Protein AF-A0A344W942-F1 (afdb_monomer_lite)

Sequence (144 aa):
MEITTENSYRILIAQNDEILVNMVYAEINEEVCGAFSGDGGGGLFYFNEDHEASVSDDFGEFDAPLLGDYEDLAKIYLKLEKLRSDFEDSDEDGNIIGISEEGLEFLNNYQSDENGYAECYSDGASEDFIYDIQYEWNLNFSLE

pLDDT: mean 87.42, std 10.43, range [44.47, 96.81]

Secondary structure (DSSP, 8-state):
----TTSEEEEEEEETTEEEEEEEEEEETTEEEEEEEETTEEEEEEE-TT--EEEES-GGG---TTT-SHHHHHHHHHHHHHHHHTTEEE-TTS-EEEE-HHHHHHHTTS---TTSEEEEE-TT--THHHHHHTTTSS------

Radius of gyration: 14.65 Å; chains: 1; bounding box: 37×28×35 Å

Structure (mmCIF, N/CA/C/O backbone):
data_AF-A0A344W942-F1
#
_entry.id   AF-A0A344W942-F1
#
loop_
_atom_site.group_PDB
_atom_site.id
_atom_site.type_symbol
_atom_site.label_atom_id
_atom_site.label_alt_id
_atom_site.label_comp_id
_atom_site.label_asym_id
_atom_site.label_entity_id
_atom_site.label_seq_id
_atom_site.pdbx_PDB_ins_code
_atom_site.Cartn_x
_atom_site.Cartn_y
_atom_site.Cartn_z
_atom_site.occupancy
_atom_site.B_iso_or_equiv
_atom_site.auth_seq_id
_atom_site.auth_comp_id
_atom_site.auth_asym_id
_atom_site.auth_atom_id
_atom_site.pdbx_PDB_model_num
ATOM 1 N N . MET A 1 1 ? 8.669 8.063 -14.490 1.00 67.69 1 MET A N 1
ATOM 2 C CA . MET A 1 1 ? 7.202 7.931 -14.683 1.00 67.69 1 MET A CA 1
ATOM 3 C C . MET A 1 1 ? 6.465 8.589 -13.509 1.00 67.69 1 MET A C 1
ATOM 5 O O . MET A 1 1 ? 7.109 8.818 -12.494 1.00 67.69 1 MET A O 1
ATOM 9 N N . GLU A 1 2 ? 5.181 8.956 -13.614 1.00 69.25 2 GLU A N 1
ATOM 10 C CA . GLU A 1 2 ? 4.438 9.574 -12.495 1.00 69.25 2 GLU A CA 1
ATOM 11 C C . GLU A 1 2 ? 3.220 8.719 -12.108 1.00 69.25 2 GLU A C 1
ATOM 13 O O . GLU A 1 2 ? 2.379 8.427 -12.955 1.00 69.25 2 GLU A O 1
ATOM 18 N N . ILE A 1 3 ? 3.130 8.331 -10.831 1.00 76.69 3 ILE A N 1
ATOM 19 C CA . ILE A 1 3 ? 1.919 7.741 -10.236 1.00 76.69 3 ILE A CA 1
ATOM 20 C C . ILE A 1 3 ? 0.826 8.813 -10.258 1.00 76.69 3 ILE A C 1
ATOM 22 O O . ILE A 1 3 ? 1.070 9.944 -9.843 1.00 76.69 3 ILE A O 1
ATOM 26 N N . THR A 1 4 ? -0.379 8.496 -10.690 1.00 75.62 4 THR A N 1
ATOM 27 C CA . THR A 1 4 ? -1.564 9.353 -10.612 1.00 75.62 4 THR A CA 1
ATOM 28 C C . THR A 1 4 ? -2.642 8.629 -9.812 1.00 75.62 4 THR A C 1
ATOM 30 O O . THR A 1 4 ? -2.541 7.441 -9.542 1.00 75.62 4 THR A O 1
ATOM 33 N N . THR A 1 5 ? -3.707 9.327 -9.432 1.00 67.31 5 THR A N 1
ATOM 34 C CA . THR A 1 5 ? -4.876 8.678 -8.820 1.00 67.31 5 THR A CA 1
ATOM 35 C C . THR A 1 5 ? -5.568 7.674 -9.745 1.00 67.31 5 THR A C 1
ATOM 37 O O . THR A 1 5 ? -6.337 6.856 -9.265 1.00 67.31 5 THR A O 1
ATOM 40 N N . GLU A 1 6 ? -5.322 7.732 -11.058 1.00 72.06 6 GLU A N 1
ATOM 41 C CA . GLU A 1 6 ? -5.934 6.828 -12.042 1.00 72.06 6 GLU A CA 1
ATOM 42 C C . GLU A 1 6 ? -5.210 5.482 -12.148 1.00 72.06 6 GLU A C 1
ATOM 44 O O . GLU A 1 6 ? -5.782 4.534 -12.673 1.00 72.06 6 GLU A O 1
ATOM 49 N N . ASN A 1 7 ? -3.962 5.397 -11.679 1.00 81.56 7 ASN A N 1
ATOM 50 C CA . ASN A 1 7 ? -3.179 4.162 -11.676 1.00 81.56 7 ASN A CA 1
ATOM 51 C C . ASN A 1 7 ? -2.727 3.752 -10.272 1.00 81.56 7 ASN A C 1
ATOM 53 O O . ASN A 1 7 ? -1.867 2.887 -10.160 1.00 81.56 7 ASN A O 1
ATOM 57 N N . SER A 1 8 ? -3.277 4.375 -9.226 1.00 91.06 8 SER A N 1
ATOM 58 C CA . SER A 1 8 ? -3.025 4.010 -7.836 1.00 91.06 8 SER A CA 1
ATOM 59 C C . SER A 1 8 ? -4.290 3.464 -7.193 1.00 91.06 8 SER A C 1
ATOM 61 O O . SER A 1 8 ? -5.334 4.119 -7.225 1.00 91.06 8 SER A O 1
ATOM 63 N N . TYR A 1 9 ? -4.159 2.329 -6.533 1.00 95.75 9 TYR A N 1
ATOM 64 C CA . TYR A 1 9 ? -5.209 1.648 -5.804 1.00 95.75 9 TYR A CA 1
ATOM 65 C C . TYR A 1 9 ? -4.885 1.634 -4.317 1.00 95.75 9 TYR A C 1
ATOM 67 O O . TYR A 1 9 ? -3.725 1.740 -3.906 1.00 95.75 9 TYR A O 1
ATOM 75 N N . ARG A 1 10 ? -5.930 1.540 -3.501 1.00 95.31 10 ARG A N 1
ATOM 76 C CA . ARG A 1 10 ? -5.845 1.692 -2.055 1.00 95.31 10 ARG A CA 1
ATOM 77 C C . ARG A 1 10 ? -6.725 0.673 -1.358 1.00 95.31 10 ARG A C 1
ATOM 79 O O . ARG A 1 10 ? -7.889 0.514 -1.721 1.00 95.31 10 ARG A O 1
ATOM 86 N N . ILE A 1 11 ? -6.168 0.047 -0.331 1.00 95.12 11 ILE A N 1
ATOM 87 C CA . ILE A 1 11 ? -6.868 -0.871 0.560 1.00 95.12 11 ILE A CA 1
ATOM 88 C C . ILE A 1 11 ? -6.600 -0.424 1.993 1.00 95.12 11 ILE A C 1
ATOM 90 O O . ILE A 1 11 ? -5.450 -0.187 2.367 1.00 95.12 11 ILE A O 1
ATOM 94 N N . LEU A 1 12 ? -7.659 -0.287 2.784 1.00 95.06 12 LEU A N 1
ATOM 95 C CA . LEU A 1 12 ? -7.565 -0.069 4.222 1.00 95.06 12 LEU A CA 1
ATOM 96 C C . LEU A 1 12 ? -8.475 -1.074 4.925 1.00 95.06 12 LEU A C 1
ATOM 98 O O . LEU A 1 12 ? -9.686 -1.077 4.707 1.00 95.06 12 LEU A O 1
ATOM 102 N N . ILE A 1 13 ? -7.874 -1.906 5.768 1.00 93.25 13 ILE A N 1
ATOM 103 C CA . ILE A 1 13 ? -8.543 -2.865 6.638 1.00 93.25 13 ILE A CA 1
ATOM 104 C C . ILE A 1 13 ? -8.211 -2.483 8.074 1.00 93.25 13 ILE A C 1
ATOM 106 O O . ILE A 1 13 ? -7.042 -2.305 8.429 1.00 93.25 13 ILE A O 1
ATOM 110 N N . ALA A 1 14 ? -9.240 -2.357 8.898 1.00 92.56 14 ALA A N 1
ATOM 111 C CA . ALA A 1 14 ? -9.115 -1.953 10.284 1.00 92.56 14 ALA A CA 1
ATOM 112 C C . ALA A 1 14 ? -10.043 -2.756 11.192 1.00 92.56 14 ALA A C 1
ATOM 114 O O . ALA A 1 14 ? -11.096 -3.232 10.769 1.00 92.56 14 ALA A O 1
ATOM 115 N N . GLN A 1 15 ? -9.668 -2.863 12.463 1.00 90.81 15 GLN A N 1
ATOM 116 C CA . GLN A 1 15 ? -10.522 -3.414 13.505 1.00 90.81 15 GLN A CA 1
ATOM 117 C C . GLN A 1 15 ? -10.425 -2.558 14.765 1.00 90.81 15 GLN A C 1
ATOM 119 O O . GLN A 1 15 ? -9.339 -2.364 15.294 1.00 90.81 15 GLN A O 1
ATOM 124 N N . ASN A 1 16 ? -11.562 -2.073 15.273 1.00 87.69 16 ASN A N 1
ATOM 125 C CA . ASN A 1 16 ? -11.612 -1.229 16.479 1.00 87.69 16 ASN A CA 1
ATOM 126 C C . ASN A 1 16 ? -10.640 -0.029 16.429 1.00 87.69 16 ASN A C 1
ATOM 128 O O . ASN A 1 16 ? -9.961 0.256 17.412 1.00 87.69 16 ASN A O 1
ATOM 132 N N . ASP A 1 17 ? -10.584 0.654 15.283 1.00 82.12 17 ASP A N 1
ATOM 133 C CA . ASP A 1 17 ? -9.689 1.788 14.992 1.00 82.12 17 ASP A CA 1
ATOM 134 C C . ASP A 1 17 ? -8.182 1.449 14.918 1.00 82.12 17 ASP A C 1
ATOM 136 O O . ASP A 1 17 ? -7.351 2.346 14.770 1.00 82.12 17 ASP A O 1
ATOM 140 N N . GLU A 1 18 ? -7.815 0.164 14.955 1.00 88.81 18 GLU A N 1
ATOM 141 C CA . GLU A 1 18 ? -6.452 -0.311 14.701 1.00 88.81 18 GLU A CA 1
ATOM 142 C C . GLU A 1 18 ? -6.287 -0.711 13.229 1.00 88.81 18 GLU A C 1
ATOM 144 O O . GLU A 1 18 ? -7.146 -1.386 12.654 1.00 88.81 18 GLU A O 1
ATOM 149 N N . ILE A 1 19 ? -5.178 -0.298 12.607 1.00 91.31 19 ILE A N 1
ATOM 150 C CA . ILE A 1 19 ? -4.855 -0.650 11.219 1.00 91.31 19 ILE A CA 1
ATOM 151 C C . ILE A 1 19 ? -4.363 -2.093 11.172 1.00 91.31 19 ILE A C 1
ATOM 153 O O . ILE A 1 19 ? -3.295 -2.413 11.691 1.00 91.31 19 ILE A O 1
ATOM 157 N N . LEU A 1 20 ? -5.119 -2.942 10.480 1.00 90.88 20 LEU A N 1
ATOM 158 C CA . LEU A 1 20 ? -4.725 -4.317 10.187 1.00 90.88 20 LEU A CA 1
ATOM 159 C C . LEU A 1 20 ? -3.909 -4.374 8.897 1.00 90.88 20 LEU A C 1
ATOM 161 O O . LEU A 1 20 ? -2.851 -4.995 8.861 1.00 90.88 20 LEU A O 1
ATOM 165 N N . VAL A 1 21 ? -4.385 -3.682 7.858 1.00 93.00 21 VAL A N 1
ATOM 166 C CA . VAL A 1 21 ? -3.701 -3.541 6.569 1.00 93.00 21 VAL A CA 1
ATOM 167 C C . VAL A 1 21 ? -3.954 -2.142 6.027 1.00 93.00 21 VAL A C 1
ATOM 169 O O . VAL A 1 21 ? -5.097 -1.729 5.869 1.00 93.00 21 VAL A O 1
ATOM 172 N N . ASN A 1 22 ? -2.899 -1.424 5.677 1.00 95.00 22 ASN A N 1
ATOM 173 C CA . ASN A 1 22 ? -2.958 -0.197 4.896 1.00 95.00 22 ASN A CA 1
ATOM 174 C C . ASN A 1 22 ? -2.026 -0.362 3.699 1.00 95.00 22 ASN A C 1
ATOM 176 O O . ASN A 1 22 ? -0.806 -0.353 3.846 1.00 95.00 22 ASN A O 1
ATOM 180 N N . MET A 1 23 ? -2.606 -0.557 2.519 1.00 95.69 23 MET A N 1
ATOM 181 C CA . MET A 1 23 ? -1.885 -0.856 1.289 1.00 95.69 23 MET A CA 1
ATOM 182 C C . MET A 1 23 ? -2.201 0.194 0.229 1.00 95.69 23 MET A C 1
ATOM 184 O O . MET A 1 23 ? -3.361 0.524 -0.024 1.00 95.69 23 MET A O 1
ATOM 188 N N . VAL A 1 24 ? -1.154 0.689 -0.426 1.00 96.81 24 VAL A N 1
ATOM 189 C CA . VAL A 1 24 ? -1.257 1.519 -1.626 1.00 96.81 24 VAL A CA 1
ATOM 190 C C . VAL A 1 24 ? -0.370 0.913 -2.690 1.00 96.81 24 VAL A C 1
ATOM 192 O O . VAL A 1 24 ? 0.799 0.635 -2.431 1.00 96.81 24 VAL A O 1
ATOM 195 N N . TYR A 1 25 ? -0.899 0.738 -3.891 1.00 96.56 25 TYR A N 1
ATOM 196 C CA . TYR A 1 25 ? -0.134 0.166 -4.987 1.00 96.56 25 TYR A CA 1
ATOM 197 C C . TYR A 1 25 ? -0.523 0.772 -6.322 1.00 96.56 25 TYR A C 1
ATOM 199 O O . TYR A 1 25 ? -1.543 1.446 -6.436 1.00 96.56 25 TYR A O 1
ATOM 207 N N . ALA A 1 26 ? 0.309 0.560 -7.329 1.00 95.25 26 ALA A N 1
ATOM 208 C CA . ALA A 1 26 ? 0.065 0.996 -8.684 1.00 95.25 26 ALA A CA 1
ATOM 209 C C . ALA A 1 26 ? 0.396 -0.105 -9.680 1.00 95.25 26 ALA A C 1
ATOM 211 O O . ALA A 1 26 ? 1.383 -0.822 -9.520 1.00 95.25 26 ALA A O 1
ATOM 212 N N . GLU A 1 27 ? -0.421 -0.183 -10.723 1.00 92.50 27 GLU A N 1
ATOM 213 C CA . GLU A 1 27 ? -0.239 -1.101 -11.844 1.00 92.50 27 GLU A CA 1
ATOM 214 C C . GLU A 1 27 ? 0.300 -0.315 -13.041 1.00 92.50 27 GLU A C 1
ATOM 216 O O . GLU A 1 27 ? -0.319 0.644 -13.519 1.00 92.50 27 GLU A O 1
ATOM 221 N N . ILE A 1 28 ? 1.490 -0.684 -13.505 1.00 89.88 28 ILE A N 1
ATOM 222 C CA . ILE A 1 28 ? 2.237 0.043 -14.527 1.00 89.88 28 ILE A CA 1
ATOM 223 C C . ILE A 1 28 ? 2.893 -0.968 -15.461 1.00 89.88 28 ILE A C 1
ATOM 225 O O . ILE A 1 28 ? 3.769 -1.709 -15.045 1.00 89.88 28 ILE A O 1
ATOM 229 N N . ASN A 1 29 ? 2.537 -0.938 -16.749 1.00 85.44 29 ASN A N 1
ATOM 230 C CA . ASN A 1 29 ? 3.159 -1.787 -17.776 1.00 85.44 29 ASN A CA 1
ATOM 231 C C . ASN A 1 29 ? 3.233 -3.279 -17.384 1.00 85.44 29 ASN A C 1
ATOM 233 O O . ASN A 1 29 ? 4.268 -3.894 -17.593 1.00 85.44 29 ASN A O 1
ATOM 237 N N . GLU A 1 30 ? 2.150 -3.841 -16.833 1.00 87.25 30 GLU A N 1
ATOM 238 C CA . GLU A 1 30 ? 2.069 -5.249 -16.379 1.00 87.25 30 GLU A CA 1
ATOM 239 C C . GLU A 1 30 ? 2.870 -5.565 -15.097 1.00 87.25 30 GLU A C 1
ATOM 241 O O . GLU A 1 30 ? 2.726 -6.653 -14.553 1.00 87.25 30 GLU A O 1
ATOM 246 N N . GLU A 1 31 ? 3.623 -4.605 -14.554 1.00 92.50 31 GLU A N 1
ATOM 247 C CA . GLU A 1 31 ? 4.254 -4.680 -13.232 1.00 92.50 31 GLU A CA 1
ATOM 248 C C . GLU A 1 31 ? 3.370 -4.015 -12.163 1.00 92.50 31 GLU A C 1
ATOM 250 O O . GLU A 1 31 ? 2.592 -3.091 -12.440 1.00 92.50 31 GLU A O 1
ATOM 255 N N . VAL A 1 32 ? 3.521 -4.451 -10.911 1.00 94.44 32 VAL A N 1
ATOM 256 C CA . VAL A 1 32 ? 2.835 -3.859 -9.753 1.00 94.44 32 VAL A CA 1
ATOM 257 C C . VAL A 1 32 ? 3.869 -3.402 -8.740 1.00 94.44 32 VAL A C 1
ATOM 259 O O . VAL A 1 32 ? 4.793 -4.137 -8.417 1.00 94.44 32 VAL A O 1
ATOM 262 N N . CYS A 1 33 ? 3.718 -2.194 -8.212 1.00 95.19 33 CYS A N 1
ATOM 263 C CA . CYS A 1 33 ? 4.569 -1.672 -7.143 1.00 95.19 33 CYS A CA 1
ATOM 264 C C . CYS A 1 33 ? 3.709 -1.079 -6.039 1.00 95.19 33 CYS A C 1
ATOM 266 O O . CYS A 1 33 ? 2.707 -0.420 -6.314 1.00 95.19 33 CYS A O 1
ATOM 268 N N . GLY A 1 34 ? 4.094 -1.282 -4.786 1.00 95.94 34 GLY A N 1
ATOM 269 C CA . GLY A 1 34 ? 3.289 -0.805 -3.676 1.00 95.94 34 GLY A CA 1
ATOM 270 C C . GLY A 1 34 ? 4.041 -0.652 -2.370 1.00 95.94 34 GLY A C 1
ATOM 271 O O . GLY A 1 34 ? 5.186 -1.073 -2.216 1.00 95.94 34 GLY A O 1
ATOM 272 N N . ALA A 1 35 ? 3.363 -0.011 -1.429 1.00 95.69 35 ALA A N 1
ATOM 273 C CA . ALA A 1 35 ? 3.778 0.151 -0.050 1.00 95.69 35 ALA A CA 1
ATOM 274 C C . ALA A 1 35 ? 2.654 -0.348 0.862 1.00 95.69 35 ALA A C 1
ATOM 276 O O . ALA A 1 35 ? 1.470 -0.146 0.571 1.00 95.69 35 ALA A O 1
ATOM 277 N N . PHE A 1 36 ? 3.020 -0.982 1.970 1.00 94.31 36 PHE A N 1
ATOM 278 C CA . PHE A 1 36 ? 2.065 -1.533 2.925 1.00 94.31 36 PHE A CA 1
ATOM 279 C C . PHE A 1 36 ? 2.488 -1.299 4.377 1.00 94.31 36 PHE A C 1
ATOM 281 O O . PHE A 1 36 ? 3.658 -1.041 4.670 1.00 94.31 36 PHE A O 1
ATOM 288 N N . SER A 1 37 ? 1.526 -1.413 5.287 1.00 92.00 37 SER A N 1
ATOM 289 C CA . SER A 1 37 ? 1.719 -1.376 6.740 1.00 92.00 37 SER A CA 1
ATOM 290 C C . SER A 1 37 ? 0.557 -2.018 7.496 1.00 92.00 37 SER A C 1
ATOM 292 O O . SER A 1 37 ? -0.524 -2.216 6.942 1.00 92.00 37 SER A O 1
ATOM 294 N N . GLY A 1 38 ? 0.783 -2.308 8.776 1.00 86.75 38 GLY A N 1
ATOM 295 C CA . GLY A 1 38 ? -0.225 -2.738 9.750 1.00 86.75 38 GLY A CA 1
ATOM 296 C C . GLY A 1 38 ? 0.432 -3.396 10.969 1.00 86.75 38 GLY A C 1
ATOM 297 O O . GLY A 1 38 ? 1.557 -3.032 11.334 1.00 86.75 38 GLY A O 1
ATOM 298 N N . ASP A 1 39 ? -0.243 -4.369 11.589 1.00 73.81 39 ASP A N 1
ATOM 299 C CA . ASP A 1 39 ? 0.249 -5.040 12.801 1.00 73.81 39 ASP A CA 1
ATOM 300 C C . ASP A 1 39 ? 1.443 -5.974 12.512 1.00 73.81 39 ASP A C 1
ATOM 302 O O . ASP A 1 39 ? 1.301 -7.125 12.089 1.00 73.81 39 ASP A O 1
ATOM 306 N N . GLY A 1 40 ? 2.651 -5.435 12.697 1.00 69.00 40 GLY A N 1
ATOM 307 C CA . GLY A 1 40 ? 3.917 -6.110 12.393 1.00 69.00 40 GLY A CA 1
ATOM 308 C C . GLY A 1 40 ? 4.941 -5.250 11.649 1.00 69.00 40 GLY A C 1
ATOM 309 O O . GLY A 1 40 ? 6.086 -5.672 11.478 1.00 69.00 40 GLY A O 1
ATOM 310 N N . GLY A 1 41 ? 4.560 -4.034 11.248 1.00 79.50 41 GLY A N 1
ATOM 311 C CA . GLY A 1 41 ? 5.427 -3.073 10.569 1.00 79.50 41 GLY A CA 1
ATOM 312 C C . GLY A 1 41 ? 4.928 -2.740 9.167 1.00 79.50 41 GLY A C 1
ATOM 313 O O . GLY A 1 41 ? 3.741 -2.859 8.871 1.00 79.50 41 GLY A O 1
ATOM 314 N N . GLY A 1 42 ? 5.838 -2.301 8.305 1.00 87.00 42 GLY A N 1
ATOM 315 C CA . GLY A 1 42 ? 5.537 -1.957 6.922 1.00 87.00 42 GLY A CA 1
ATOM 316 C C . GLY A 1 42 ? 6.725 -2.213 6.010 1.00 87.00 42 GLY A C 1
ATOM 317 O O . GLY A 1 42 ? 7.811 -2.567 6.472 1.00 87.00 42 GLY A O 1
ATOM 318 N N . GLY A 1 43 ? 6.499 -2.050 4.716 1.00 92.12 43 GLY A N 1
ATOM 319 C CA . GLY A 1 43 ? 7.509 -2.283 3.698 1.00 92.12 43 GLY A CA 1
ATOM 320 C C . GLY A 1 43 ? 7.002 -1.952 2.306 1.00 92.12 43 GLY A C 1
ATOM 321 O O . GLY A 1 43 ? 5.901 -1.422 2.123 1.00 92.12 43 GLY A O 1
ATOM 322 N N . LEU A 1 44 ? 7.835 -2.270 1.327 1.00 95.00 44 LEU A N 1
ATOM 323 C CA . LEU A 1 44 ? 7.548 -2.114 -0.086 1.00 95.00 44 LEU A CA 1
ATOM 324 C C . LEU A 1 44 ? 7.367 -3.487 -0.714 1.00 95.00 44 LEU A C 1
ATOM 326 O O . LEU A 1 44 ? 7.898 -4.490 -0.233 1.00 95.00 44 LEU A O 1
ATOM 330 N N . PHE A 1 45 ? 6.634 -3.523 -1.814 1.00 95.19 45 PHE A N 1
ATOM 331 C CA . PHE A 1 45 ? 6.474 -4.731 -2.594 1.00 95.19 45 PHE A CA 1
ATOM 332 C C . PHE A 1 45 ? 6.456 -4.448 -4.083 1.00 95.19 45 PHE A C 1
ATOM 334 O O . PHE A 1 45 ? 6.126 -3.347 -4.532 1.00 95.19 45 PHE A O 1
ATOM 341 N N . TYR A 1 46 ? 6.775 -5.491 -4.829 1.00 95.56 46 TYR A N 1
ATOM 342 C CA . TYR A 1 46 ? 6.862 -5.474 -6.269 1.00 95.56 46 TYR A CA 1
ATOM 343 C C . TYR A 1 46 ? 6.384 -6.810 -6.841 1.00 95.56 46 TYR A C 1
ATOM 345 O O . TYR A 1 46 ? 6.712 -7.860 -6.294 1.00 95.56 46 TYR A O 1
ATOM 353 N N . PHE A 1 47 ? 5.638 -6.758 -7.941 1.00 94.69 47 PHE A N 1
ATOM 354 C CA . PHE A 1 47 ? 5.322 -7.903 -8.786 1.00 94.69 47 PHE A CA 1
ATOM 355 C C . PHE A 1 47 ? 5.852 -7.638 -10.191 1.00 94.69 47 PHE A C 1
ATOM 357 O O . PHE A 1 47 ? 5.574 -6.582 -10.767 1.00 94.69 47 PHE A O 1
ATOM 364 N N . ASN A 1 48 ? 6.589 -8.605 -10.735 1.00 93.75 48 ASN A N 1
ATOM 365 C CA . ASN A 1 48 ? 7.050 -8.557 -12.121 1.00 93.75 48 ASN A CA 1
ATOM 366 C C . ASN A 1 48 ? 5.931 -8.931 -13.119 1.00 93.75 48 ASN A C 1
ATOM 368 O O . ASN A 1 48 ? 4.818 -9.274 -12.720 1.00 93.75 48 ASN A O 1
ATOM 372 N N . GLU A 1 49 ? 6.244 -8.909 -14.420 1.00 92.12 49 GLU A N 1
ATOM 373 C CA . GLU A 1 49 ? 5.319 -9.282 -15.510 1.00 92.12 49 GLU A CA 1
ATOM 374 C C . GLU A 1 49 ? 4.759 -10.719 -15.406 1.00 92.12 49 GLU A C 1
ATOM 376 O O . GLU A 1 49 ? 3.692 -11.018 -15.943 1.00 92.12 49 GLU A O 1
ATOM 381 N N . ASP A 1 50 ? 5.453 -11.606 -14.686 1.00 92.50 50 ASP A N 1
ATOM 382 C CA . ASP A 1 50 ? 5.047 -12.991 -14.430 1.00 92.50 50 ASP A CA 1
ATOM 383 C C . ASP A 1 50 ? 4.250 -13.147 -13.111 1.00 92.50 50 ASP A C 1
ATOM 385 O O . ASP A 1 50 ? 3.927 -14.270 -12.715 1.00 92.50 50 ASP A O 1
ATOM 389 N N . HIS A 1 51 ? 3.904 -12.038 -12.440 1.00 89.62 51 HIS A N 1
ATOM 390 C CA . HIS A 1 51 ? 3.266 -11.988 -11.117 1.00 89.62 51 HIS A CA 1
ATOM 391 C C . HIS A 1 51 ? 4.079 -12.652 -9.989 1.00 89.62 51 HIS A C 1
ATOM 393 O O . HIS A 1 51 ? 3.524 -13.102 -8.985 1.00 89.62 51 HIS A O 1
ATOM 399 N N . GLU A 1 52 ? 5.406 -12.696 -10.105 1.00 91.81 52 GLU A N 1
ATOM 400 C CA . GLU A 1 52 ? 6.269 -13.110 -8.999 1.00 91.81 52 GLU A CA 1
ATOM 401 C C . GLU A 1 52 ? 6.484 -11.942 -8.034 1.00 91.81 52 GLU A C 1
ATOM 403 O O . GLU A 1 52 ? 6.915 -10.858 -8.435 1.00 91.81 52 GLU A O 1
ATOM 408 N N . ALA A 1 53 ? 6.195 -12.177 -6.755 1.00 91.88 53 ALA A N 1
ATOM 409 C CA . ALA A 1 53 ? 6.267 -11.159 -5.720 1.00 91.88 53 ALA A CA 1
ATOM 410 C C . ALA A 1 53 ? 7.678 -11.006 -5.132 1.00 91.88 53 ALA A C 1
ATOM 412 O O . ALA A 1 53 ? 8.439 -11.965 -4.992 1.00 91.88 53 ALA A O 1
ATOM 413 N N . SER A 1 54 ? 8.011 -9.787 -4.724 1.00 92.19 54 SER A N 1
ATOM 414 C CA . SER A 1 54 ? 9.190 -9.447 -3.928 1.00 92.19 54 SER A CA 1
ATOM 415 C C . SER A 1 54 ? 8.813 -8.403 -2.883 1.00 92.19 54 SER A C 1
ATOM 417 O O . SER A 1 54 ? 8.050 -7.484 -3.173 1.00 92.19 54 SER A O 1
ATOM 419 N N . VAL A 1 55 ? 9.361 -8.529 -1.675 1.00 92.50 55 VAL A N 1
ATOM 420 C CA . VAL A 1 55 ? 9.134 -7.607 -0.554 1.00 92.50 55 VAL A CA 1
ATOM 421 C C . VAL A 1 55 ? 10.486 -7.129 -0.039 1.00 92.50 55 VAL A C 1
ATOM 423 O O . VAL A 1 55 ? 11.394 -7.936 0.144 1.00 92.50 55 VAL A O 1
ATOM 426 N N . SER A 1 56 ? 10.626 -5.823 0.175 1.00 92.00 56 SER A N 1
ATOM 427 C CA . SER A 1 56 ? 11.850 -5.215 0.707 1.00 92.00 56 SER A CA 1
ATOM 428 C C . SER A 1 56 ? 11.546 -3.864 1.358 1.00 92.00 56 SER A C 1
ATOM 430 O O . SER A 1 56 ? 10.516 -3.247 1.088 1.00 92.00 56 SER A O 1
ATOM 432 N N . ASP A 1 57 ? 12.433 -3.400 2.231 1.00 90.44 57 ASP A N 1
ATOM 433 C CA . ASP A 1 57 ? 12.481 -2.020 2.717 1.00 90.44 57 ASP A CA 1
ATOM 434 C C . ASP A 1 57 ? 13.325 -1.104 1.808 1.00 90.44 57 ASP A C 1
ATOM 436 O O . ASP A 1 57 ? 13.246 0.120 1.927 1.00 90.44 57 ASP A O 1
ATOM 440 N N . ASP A 1 58 ? 14.084 -1.671 0.865 1.00 91.94 58 ASP A N 1
ATOM 441 C CA . ASP A 1 58 ? 14.873 -0.946 -0.131 1.00 91.94 58 ASP A CA 1
ATOM 442 C C . ASP A 1 58 ? 14.361 -1.235 -1.549 1.00 91.94 58 ASP A C 1
ATOM 444 O O . ASP A 1 58 ? 14.554 -2.314 -2.112 1.00 91.94 58 ASP A O 1
ATOM 448 N N . PHE A 1 59 ? 13.752 -0.228 -2.184 1.00 92.38 59 PHE A N 1
ATOM 449 C CA . PHE A 1 59 ? 13.272 -0.353 -3.563 1.00 92.38 59 PHE A CA 1
ATOM 450 C C . PHE A 1 59 ? 14.384 -0.638 -4.583 1.00 92.38 59 PHE A C 1
ATOM 452 O O . PHE A 1 59 ? 14.090 -1.058 -5.701 1.00 92.38 59 PHE A O 1
ATOM 459 N N . GLY A 1 60 ? 15.651 -0.395 -4.232 1.00 92.44 60 GLY A N 1
ATOM 460 C CA . GLY A 1 60 ? 16.804 -0.736 -5.058 1.00 92.44 60 GLY A CA 1
ATOM 461 C C . GLY A 1 60 ? 17.034 -2.242 -5.213 1.00 92.44 60 GLY A C 1
ATOM 462 O O . GLY A 1 60 ? 17.807 -2.640 -6.085 1.00 92.44 60 GLY A O 1
ATOM 463 N N . GLU A 1 61 ? 16.375 -3.072 -4.400 1.00 93.06 61 GLU A N 1
ATOM 464 C CA . GLU A 1 61 ? 16.433 -4.534 -4.499 1.00 93.06 61 GLU A CA 1
ATOM 465 C C . GLU A 1 61 ? 15.456 -5.112 -5.534 1.00 93.06 61 GLU A C 1
ATOM 467 O O . GLU A 1 61 ? 15.592 -6.275 -5.918 1.00 93.06 61 GLU A O 1
ATOM 472 N N . PHE A 1 62 ? 14.501 -4.315 -6.023 1.00 92.94 62 PHE A N 1
ATOM 473 C CA . PHE A 1 62 ? 13.528 -4.764 -7.015 1.00 92.94 62 PHE A CA 1
ATOM 474 C C . PHE A 1 62 ? 14.102 -4.727 -8.436 1.00 92.94 62 PHE A C 1
ATOM 476 O O . PHE A 1 62 ? 14.577 -3.693 -8.913 1.00 92.94 62 PHE A O 1
ATOM 483 N N . ASP A 1 63 ? 14.002 -5.852 -9.147 1.00 90.12 63 ASP A N 1
ATOM 484 C CA . ASP A 1 63 ? 14.273 -5.921 -10.586 1.00 90.12 63 ASP A CA 1
ATOM 485 C C . ASP A 1 63 ? 13.031 -5.459 -11.362 1.00 90.12 63 ASP A C 1
ATOM 487 O O . ASP A 1 63 ? 12.189 -6.266 -11.758 1.00 90.12 63 ASP A O 1
ATOM 491 N N . ALA A 1 64 ? 12.898 -4.135 -11.503 1.00 89.69 64 ALA A N 1
ATOM 492 C CA . ALA A 1 64 ? 11.722 -3.452 -12.051 1.00 89.69 64 ALA A CA 1
ATOM 493 C C . ALA A 1 64 ? 12.025 -2.681 -13.354 1.00 89.69 64 ALA A C 1
ATOM 495 O O . ALA A 1 64 ? 11.985 -1.443 -13.383 1.00 89.69 64 ALA A O 1
ATOM 496 N N . PRO A 1 65 ? 12.393 -3.382 -14.444 1.00 86.75 65 PRO A N 1
ATOM 497 C CA . PRO A 1 65 ? 12.831 -2.752 -15.684 1.00 86.75 65 PRO A CA 1
ATOM 498 C C . PRO A 1 65 ? 11.722 -1.983 -16.421 1.00 86.75 65 PRO A C 1
ATOM 500 O O . PRO A 1 65 ? 12.061 -1.095 -17.213 1.00 86.75 65 PRO A O 1
ATOM 503 N N . LEU A 1 66 ? 10.431 -2.289 -16.207 1.00 87.69 66 LEU A N 1
ATOM 504 C CA . LEU A 1 66 ? 9.326 -1.603 -16.896 1.00 87.69 66 LEU A CA 1
ATOM 505 C C . LEU A 1 66 ? 8.813 -0.364 -16.141 1.00 87.69 66 LEU A C 1
ATOM 507 O O . LEU A 1 66 ? 8.160 0.489 -16.759 1.00 87.69 66 LEU A O 1
ATOM 511 N N . LEU A 1 67 ? 9.164 -0.208 -14.859 1.00 86.19 67 LEU A N 1
ATOM 512 C CA . LEU A 1 67 ? 8.878 0.994 -14.060 1.00 86.19 67 LEU A CA 1
ATOM 513 C C . LEU A 1 67 ? 9.824 2.171 -14.355 1.00 86.19 67 LEU A C 1
ATOM 515 O O . LEU A 1 67 ? 9.424 3.333 -14.207 1.00 86.19 67 LEU A O 1
ATOM 519 N N . GLY A 1 68 ? 11.054 1.900 -14.804 1.00 88.56 68 GLY A N 1
ATOM 520 C CA . GLY A 1 68 ? 12.017 2.920 -15.228 1.00 88.56 68 GLY A CA 1
ATOM 521 C C . GLY A 1 68 ? 13.409 2.757 -14.621 1.00 88.56 68 GLY A C 1
ATOM 522 O O . GLY A 1 68 ? 13.827 1.667 -14.247 1.00 88.56 68 GLY A O 1
ATOM 523 N N . ASP A 1 69 ? 14.163 3.857 -14.573 1.00 91.06 69 ASP A N 1
ATOM 524 C CA . ASP A 1 69 ? 15.463 3.877 -13.901 1.00 91.06 69 ASP A CA 1
ATOM 525 C C . ASP A 1 69 ? 15.325 4.079 -12.381 1.00 91.06 69 ASP A C 1
ATOM 527 O O . ASP A 1 69 ? 14.235 4.264 -11.840 1.00 91.06 69 ASP A O 1
ATOM 531 N N . TYR A 1 70 ? 16.454 4.069 -11.671 1.00 90.75 70 TYR A N 1
ATOM 532 C CA . TYR A 1 70 ? 16.476 4.246 -10.218 1.00 90.75 70 TYR A CA 1
ATOM 533 C C . TYR A 1 70 ? 15.820 5.559 -9.750 1.00 90.75 70 TYR A C 1
ATOM 535 O O . TYR A 1 70 ? 15.191 5.592 -8.694 1.00 90.75 70 TYR A O 1
ATOM 543 N N . GLU A 1 71 ? 15.952 6.656 -10.507 1.00 91.62 71 GLU A N 1
ATOM 544 C CA . GLU A 1 71 ? 15.321 7.927 -10.134 1.00 91.62 71 GLU A CA 1
ATOM 545 C C . GLU A 1 71 ? 13.801 7.875 -10.302 1.00 91.62 71 GLU A C 1
ATOM 547 O O . GLU A 1 71 ? 13.074 8.524 -9.546 1.00 91.62 71 GLU A O 1
ATOM 552 N N . ASP A 1 72 ? 13.314 7.133 -11.296 1.00 91.25 72 ASP A N 1
ATOM 553 C CA . ASP A 1 72 ? 11.891 6.875 -11.477 1.00 91.25 72 ASP A CA 1
ATOM 554 C C . ASP A 1 72 ? 11.332 5.980 -10.366 1.00 91.25 72 ASP A C 1
ATOM 556 O O . ASP A 1 72 ? 10.315 6.344 -9.770 1.00 91.25 72 ASP A O 1
ATOM 560 N N . LEU A 1 73 ? 12.027 4.893 -10.012 1.00 92.81 73 LEU A N 1
ATOM 561 C CA . LEU A 1 73 ? 11.656 4.026 -8.887 1.00 92.81 73 LEU A CA 1
ATOM 562 C C . LEU A 1 73 ? 11.583 4.808 -7.574 1.00 92.81 73 LEU A C 1
ATOM 564 O O . LEU A 1 73 ? 10.578 4.739 -6.869 1.00 92.81 73 LEU A O 1
ATOM 568 N N . ALA A 1 74 ? 12.593 5.634 -7.285 1.00 93.94 74 ALA A N 1
ATOM 569 C CA . ALA A 1 74 ? 12.607 6.461 -6.084 1.00 93.94 74 ALA A CA 1
ATOM 570 C C . ALA A 1 74 ? 11.387 7.396 -6.015 1.00 93.94 74 ALA A C 1
ATOM 572 O O . ALA A 1 74 ? 10.770 7.541 -4.963 1.00 93.94 74 ALA A O 1
ATOM 573 N N . LYS A 1 75 ? 10.998 8.026 -7.132 1.00 93.31 75 LYS A N 1
ATOM 574 C CA . LYS A 1 75 ? 9.807 8.896 -7.175 1.00 93.31 75 LYS A CA 1
ATOM 575 C C . LYS A 1 75 ? 8.514 8.115 -6.960 1.00 93.31 75 LYS A C 1
ATOM 577 O O . LYS A 1 75 ? 7.608 8.637 -6.313 1.00 93.31 75 LYS A O 1
ATOM 582 N N . ILE A 1 76 ? 8.422 6.911 -7.523 1.00 94.12 76 ILE A N 1
ATOM 583 C CA . ILE A 1 76 ? 7.264 6.026 -7.383 1.00 94.12 76 ILE A CA 1
ATOM 584 C C . ILE A 1 76 ? 7.104 5.609 -5.919 1.00 94.12 76 ILE A C 1
ATOM 586 O O . ILE A 1 76 ? 6.075 5.914 -5.318 1.00 94.12 76 ILE A O 1
ATOM 590 N N . TYR A 1 77 ? 8.132 5.003 -5.323 1.00 95.31 77 TYR A N 1
ATOM 591 C CA . TYR A 1 77 ? 8.036 4.460 -3.969 1.00 95.31 77 TYR A CA 1
ATOM 592 C C . TYR A 1 77 ? 7.884 5.544 -2.905 1.00 95.31 77 TYR A C 1
ATOM 594 O O . TYR A 1 77 ? 6.983 5.435 -2.082 1.00 95.31 77 TYR A O 1
ATOM 602 N N . LEU A 1 78 ? 8.612 6.665 -2.998 1.00 94.25 78 LEU A N 1
ATOM 603 C CA . LEU A 1 78 ? 8.407 7.793 -2.077 1.00 94.25 78 LEU A CA 1
ATOM 604 C C . 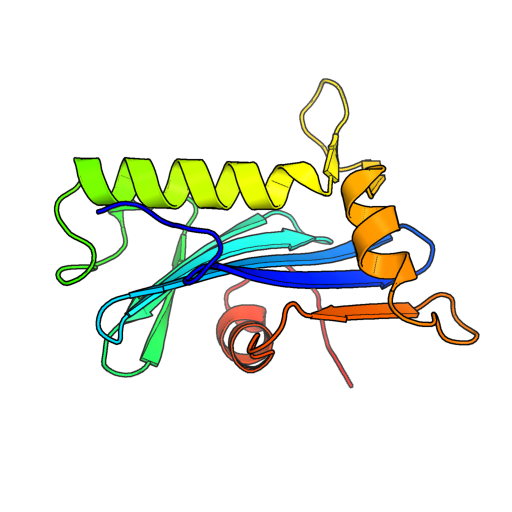LEU A 1 78 ? 6.972 8.335 -2.129 1.00 94.25 78 LEU A C 1
ATOM 606 O O . LEU A 1 78 ? 6.437 8.809 -1.126 1.00 94.25 78 LEU A O 1
ATOM 610 N N . LYS A 1 79 ? 6.335 8.298 -3.305 1.00 94.69 79 LYS A N 1
ATOM 611 C CA . LYS A 1 79 ? 4.942 8.718 -3.453 1.00 94.69 79 LYS A CA 1
ATOM 612 C C . LYS A 1 79 ? 3.976 7.689 -2.871 1.00 94.69 79 LYS A C 1
ATOM 614 O O . LYS A 1 79 ? 3.038 8.097 -2.193 1.00 94.69 79 LYS A O 1
ATOM 619 N N . LEU A 1 80 ? 4.195 6.400 -3.114 1.00 95.50 80 LEU A N 1
ATOM 620 C CA . LEU A 1 80 ? 3.376 5.317 -2.563 1.00 95.50 80 LEU A CA 1
ATOM 621 C C . LEU A 1 80 ? 3.463 5.272 -1.034 1.00 95.50 80 LEU A C 1
ATOM 623 O O . LEU A 1 80 ? 2.433 5.215 -0.370 1.00 95.50 80 LEU A O 1
ATOM 627 N N . GLU A 1 81 ? 4.665 5.396 -0.471 1.00 94.88 81 GLU A N 1
ATOM 628 C CA . GLU A 1 81 ? 4.879 5.474 0.975 1.00 94.88 81 GLU A CA 1
ATOM 629 C C . GLU A 1 81 ? 4.161 6.665 1.594 1.00 94.88 81 GLU A C 1
ATOM 631 O O . GLU A 1 81 ? 3.509 6.519 2.627 1.00 94.88 81 GLU A O 1
ATOM 636 N N . LYS A 1 82 ? 4.244 7.833 0.944 1.00 94.06 82 LYS A N 1
ATOM 637 C CA . LYS A 1 82 ? 3.522 9.018 1.393 1.00 94.06 82 LYS A CA 1
ATOM 638 C C . LYS A 1 82 ? 2.013 8.774 1.380 1.00 94.06 82 LYS A C 1
ATOM 640 O O . LYS A 1 82 ? 1.367 8.962 2.404 1.00 94.06 82 LYS A O 1
ATOM 645 N N . LEU A 1 83 ? 1.475 8.314 0.248 1.00 95.06 83 LEU A N 1
ATOM 646 C CA . LEU A 1 83 ? 0.046 8.034 0.104 1.00 95.06 83 LEU A C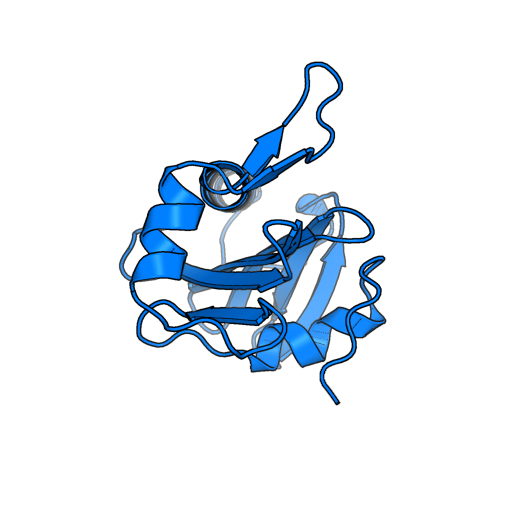A 1
ATOM 647 C C . LEU A 1 83 ? -0.435 7.026 1.143 1.00 95.06 83 LEU A C 1
ATOM 649 O O . LEU A 1 83 ? -1.522 7.203 1.679 1.00 95.06 83 LEU A O 1
ATOM 653 N N . ARG A 1 84 ? 0.360 5.992 1.437 1.00 95.19 84 ARG A N 1
ATOM 654 C CA . ARG A 1 84 ? 0.092 5.023 2.505 1.00 95.19 84 ARG A CA 1
ATOM 655 C C . ARG A 1 84 ? 0.040 5.736 3.857 1.00 95.19 84 ARG A C 1
ATOM 657 O O . ARG A 1 84 ? -0.978 5.633 4.539 1.00 95.19 84 ARG A O 1
ATOM 664 N N . SER A 1 85 ? 1.076 6.506 4.195 1.00 94.31 85 SER A N 1
ATOM 665 C CA . SER A 1 85 ? 1.177 7.220 5.477 1.00 94.31 85 SER A CA 1
ATOM 666 C C . SER A 1 85 ? 0.079 8.259 5.704 1.00 94.31 85 SER A C 1
ATOM 668 O O . SER A 1 85 ? -0.242 8.543 6.849 1.00 94.31 85 SER A O 1
ATOM 670 N N . ASP A 1 86 ? -0.548 8.783 4.645 1.00 95.12 86 ASP A N 1
ATOM 671 C CA . ASP A 1 86 ? -1.643 9.754 4.772 1.00 95.12 86 ASP A CA 1
ATOM 672 C C . ASP A 1 86 ? -2.841 9.181 5.577 1.00 95.12 86 ASP A C 1
ATOM 674 O O . ASP A 1 86 ? -3.620 9.943 6.147 1.00 95.12 86 ASP A O 1
ATOM 678 N N . PHE A 1 87 ? -2.988 7.847 5.691 1.00 95.31 87 PHE A N 1
ATOM 679 C CA . PHE A 1 87 ? -4.052 7.203 6.497 1.00 95.31 87 PHE A CA 1
ATOM 680 C C . PHE A 1 87 ? -3.625 6.805 7.913 1.00 95.31 87 PHE A C 1
ATOM 682 O O . PHE A 1 87 ? -4.388 6.165 8.636 1.00 95.31 87 PHE A O 1
ATOM 689 N N . GLU A 1 88 ? -2.422 7.185 8.323 1.00 94.56 88 GLU A N 1
ATOM 690 C CA . GLU A 1 88 ? -1.844 6.805 9.605 1.00 94.56 88 GLU A CA 1
ATOM 691 C C . GLU A 1 88 ? -1.643 8.019 10.488 1.00 94.56 88 GLU A C 1
ATOM 693 O O . GLU A 1 88 ? -1.036 9.009 10.083 1.00 94.56 88 GLU A O 1
ATOM 698 N N . ASP A 1 89 ? -2.065 7.893 11.740 1.00 93.31 89 ASP A N 1
ATOM 699 C CA . ASP A 1 89 ? -1.560 8.750 12.797 1.00 93.31 89 ASP A CA 1
ATOM 700 C C . ASP A 1 89 ? -0.319 8.087 13.391 1.00 93.31 89 ASP A C 1
ATOM 702 O O . ASP A 1 89 ? -0.362 6.940 13.843 1.00 93.31 89 ASP A O 1
ATOM 706 N N . SER A 1 90 ? 0.799 8.812 13.381 1.00 90.38 90 SER A N 1
ATOM 707 C CA . SER A 1 90 ? 2.072 8.355 13.944 1.00 90.38 90 SER A CA 1
ATOM 708 C C . SER A 1 90 ? 2.511 9.229 15.117 1.00 90.38 90 SER A C 1
ATOM 710 O O . SER A 1 90 ? 2.264 10.437 15.129 1.00 90.38 90 SER A O 1
ATOM 712 N N . ASP A 1 91 ? 3.174 8.628 16.103 1.00 89.38 91 ASP A N 1
ATOM 713 C CA . ASP A 1 91 ? 3.808 9.364 17.197 1.00 89.38 91 ASP A CA 1
ATOM 714 C C . ASP A 1 91 ? 5.145 10.017 16.780 1.00 89.38 91 ASP A C 1
ATOM 716 O O . ASP A 1 91 ? 5.581 9.943 15.629 1.00 89.38 91 ASP A O 1
ATOM 720 N N . GLU A 1 92 ? 5.811 10.692 17.723 1.00 90.19 92 GLU A N 1
ATOM 721 C CA . GLU A 1 92 ? 7.101 11.361 17.479 1.00 90.19 92 GLU A CA 1
ATOM 722 C C . GLU A 1 92 ? 8.244 10.385 17.141 1.00 90.19 92 GLU A C 1
ATOM 724 O O . GLU A 1 92 ? 9.253 10.806 16.569 1.00 90.19 92 GLU A O 1
ATOM 729 N N . ASP A 1 93 ? 8.084 9.103 17.475 1.00 87.00 93 ASP A N 1
ATOM 730 C CA . ASP A 1 93 ? 9.041 8.031 17.206 1.00 87.00 93 ASP A CA 1
ATOM 731 C C . ASP A 1 93 ? 8.737 7.305 15.876 1.00 87.00 93 ASP A C 1
ATOM 733 O O . ASP A 1 93 ? 9.505 6.436 15.458 1.00 87.00 93 ASP A O 1
ATOM 737 N N . GLY A 1 94 ? 7.655 7.684 15.181 1.00 82.69 94 GLY A N 1
ATOM 738 C CA . GLY A 1 94 ? 7.226 7.097 13.911 1.00 82.69 94 GLY A CA 1
ATOM 739 C C . GLY A 1 94 ? 6.415 5.808 14.057 1.00 82.69 94 GLY A C 1
ATOM 740 O O . GLY A 1 94 ? 6.237 5.095 13.071 1.00 82.69 94 GLY A O 1
ATOM 741 N N . ASN A 1 95 ? 5.930 5.489 15.261 1.00 85.50 95 ASN A N 1
ATOM 742 C CA . ASN A 1 95 ? 5.047 4.345 15.463 1.00 85.50 95 ASN A CA 1
ATOM 743 C C . ASN A 1 95 ? 3.617 4.718 15.081 1.00 85.50 95 ASN A C 1
ATOM 745 O O . ASN A 1 95 ? 3.125 5.770 15.489 1.00 85.50 95 ASN A O 1
ATOM 749 N N . ILE A 1 96 ? 2.933 3.824 14.369 1.00 88.50 96 ILE A N 1
ATOM 750 C CA . ILE A 1 96 ? 1.510 3.967 14.056 1.00 88.50 96 ILE A CA 1
ATOM 751 C C . ILE A 1 96 ? 0.714 3.816 15.358 1.00 88.50 96 ILE A C 1
ATOM 753 O O . ILE A 1 96 ? 0.797 2.788 16.029 1.00 88.50 96 ILE A O 1
ATOM 757 N N . ILE A 1 97 ? -0.048 4.847 15.718 1.00 89.75 97 ILE A N 1
ATOM 758 C CA . ILE A 1 97 ? -0.886 4.893 16.927 1.00 89.75 97 ILE A CA 1
ATOM 759 C C . ILE A 1 97 ? -2.386 4.891 16.615 1.00 89.75 97 ILE A C 1
ATOM 761 O O . ILE A 1 97 ? -3.195 4.831 17.540 1.00 89.75 97 ILE A O 1
ATOM 765 N N . GLY A 1 98 ? -2.759 4.969 15.337 1.00 90.75 98 GLY A N 1
ATOM 766 C CA . GLY A 1 98 ? -4.149 4.929 14.902 1.00 90.75 98 GLY A CA 1
ATOM 767 C C . GLY A 1 98 ? -4.335 5.280 13.429 1.00 90.75 98 GLY A C 1
ATOM 768 O O . GLY A 1 98 ? -3.374 5.430 12.671 1.00 90.75 98 GLY A O 1
ATOM 769 N N . ILE A 1 99 ? -5.602 5.411 13.045 1.00 93.62 99 ILE A N 1
ATOM 770 C CA . ILE A 1 99 ? -6.044 5.805 11.705 1.00 93.62 99 ILE A CA 1
ATOM 771 C C . ILE A 1 99 ? -6.223 7.323 11.672 1.00 93.62 99 ILE A C 1
ATOM 773 O O . ILE A 1 99 ? -6.890 7.881 12.545 1.00 93.62 99 ILE A O 1
ATOM 777 N N . SER A 1 100 ? -5.672 7.980 10.652 1.00 94.88 100 SER A N 1
ATOM 778 C CA . SER A 1 100 ? -5.838 9.425 10.464 1.00 94.88 100 SER A CA 1
ATOM 779 C C . SER A 1 100 ? -7.285 9.802 10.106 1.00 94.88 100 SER A C 1
ATOM 781 O O . SER A 1 100 ? -8.100 8.957 9.727 1.00 94.88 100 SER A O 1
ATOM 783 N N . GLU A 1 101 ? -7.610 11.098 10.144 1.00 93.94 101 GLU A N 1
ATOM 784 C CA . GLU A 1 101 ? -8.913 11.608 9.681 1.00 93.94 101 GLU A CA 1
ATOM 785 C C . GLU A 1 101 ? -9.220 11.180 8.233 1.00 93.94 101 GLU A C 1
ATOM 787 O O . GLU A 1 101 ? -10.325 10.718 7.956 1.00 93.94 101 GLU A O 1
ATOM 792 N N . GLU A 1 102 ? -8.233 11.239 7.332 1.00 94.31 102 GLU A N 1
ATOM 793 C CA . GLU A 1 102 ? -8.390 10.828 5.929 1.00 94.31 102 GLU A CA 1
ATOM 794 C C . GLU A 1 102 ? -8.662 9.319 5.801 1.00 94.31 102 GLU A C 1
ATOM 796 O O . GLU A 1 102 ? -9.502 8.897 5.001 1.00 94.31 102 GLU A O 1
ATOM 801 N N . GLY A 1 103 ? -8.011 8.498 6.632 1.00 94.25 103 GLY A N 1
ATOM 802 C CA . GLY A 1 103 ? -8.266 7.058 6.677 1.00 94.25 103 GLY A CA 1
ATOM 803 C C . GLY A 1 103 ? -9.651 6.714 7.219 1.00 94.25 103 GLY A C 1
ATOM 804 O O . GLY A 1 103 ? -10.336 5.846 6.673 1.00 94.25 103 GLY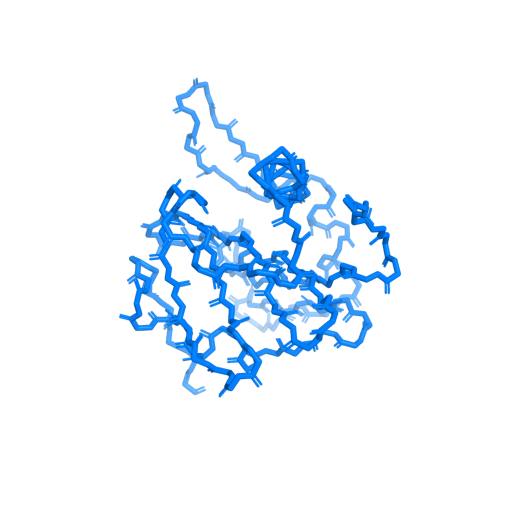 A O 1
ATOM 805 N N . LEU A 1 104 ? -10.118 7.440 8.237 1.00 92.38 104 LEU A N 1
ATOM 806 C CA . LEU A 1 104 ? -11.473 7.289 8.768 1.00 92.38 104 LEU A CA 1
ATOM 807 C C . LEU A 1 104 ? -12.529 7.733 7.750 1.00 92.38 104 LEU A C 1
ATOM 809 O O . LEU A 1 104 ? -13.560 7.076 7.611 1.00 92.38 104 LEU A O 1
ATOM 813 N N . GLU A 1 105 ? -12.300 8.823 7.015 1.00 92.69 105 GLU A N 1
ATOM 814 C CA . GLU A 1 105 ? -13.179 9.243 5.916 1.00 92.69 105 GLU A CA 1
ATOM 815 C C . GLU A 1 105 ? -13.262 8.178 4.818 1.00 92.69 105 GLU A C 1
ATOM 817 O O . GLU A 1 105 ? -14.351 7.899 4.307 1.00 92.69 105 GLU A O 1
ATOM 822 N N . PHE A 1 106 ? -12.138 7.540 4.490 1.00 92.56 106 PHE A N 1
ATOM 823 C CA . PHE A 1 106 ? -12.107 6.440 3.534 1.00 92.56 106 PHE A CA 1
ATOM 824 C C . PHE A 1 106 ? -12.901 5.224 4.027 1.00 92.56 106 PHE A C 1
ATOM 826 O O . PHE A 1 106 ? -13.732 4.711 3.273 1.00 92.56 106 PHE A O 1
ATOM 833 N N . LEU A 1 107 ? -12.718 4.809 5.288 1.00 90.12 107 LEU A N 1
ATOM 834 C CA . LEU A 1 107 ? -13.458 3.695 5.898 1.00 90.12 107 LEU A CA 1
ATOM 835 C C . LEU A 1 107 ? -14.953 3.971 6.034 1.00 90.12 107 LEU A C 1
ATOM 837 O O . LEU A 1 107 ? -15.747 3.07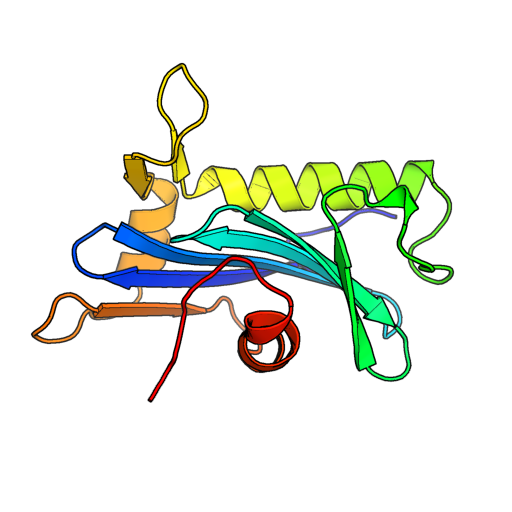4 5.787 1.00 90.12 107 LEU A O 1
ATOM 841 N N . ASN A 1 108 ? -15.359 5.198 6.373 1.00 81.25 108 ASN A N 1
ATOM 842 C CA . ASN A 1 108 ? -16.767 5.565 6.577 1.00 81.25 108 ASN A CA 1
ATOM 843 C C . ASN A 1 108 ? -17.646 5.406 5.323 1.00 81.25 108 ASN A C 1
ATOM 845 O O . ASN A 1 108 ? -18.875 5.417 5.426 1.00 81.25 108 ASN A O 1
ATOM 849 N N . ASN A 1 109 ? -17.046 5.235 4.141 1.00 70.62 109 ASN A N 1
ATOM 850 C CA . ASN A 1 109 ? -17.781 4.830 2.942 1.00 70.62 109 ASN A CA 1
ATOM 851 C C . ASN A 1 109 ? -18.297 3.375 3.016 1.00 70.62 109 ASN A C 1
ATOM 853 O O . ASN A 1 109 ? -19.144 2.997 2.206 1.00 70.62 109 ASN A O 1
ATOM 857 N N . TYR A 1 110 ? -17.835 2.583 3.989 1.00 64.69 110 TYR A N 1
ATOM 858 C CA . TYR A 1 110 ? -18.132 1.165 4.178 1.00 64.69 110 TYR A CA 1
ATOM 859 C C . TYR A 1 110 ? -18.578 0.887 5.626 1.00 64.69 110 TYR A C 1
ATOM 861 O O . TYR A 1 110 ? -18.208 1.587 6.567 1.00 64.69 110 TYR A O 1
ATOM 869 N N . GLN A 1 111 ? -19.469 -0.091 5.813 1.00 70.00 111 GLN A N 1
ATOM 870 C CA . GLN A 1 111 ? -20.011 -0.413 7.138 1.00 70.00 111 GLN A CA 1
ATOM 871 C C . GLN A 1 111 ? -19.070 -1.362 7.876 1.00 70.00 111 GLN A C 1
ATOM 873 O O . GLN A 1 111 ? -18.736 -2.415 7.338 1.00 70.00 111 GLN A O 1
ATOM 878 N N . SER A 1 112 ? -18.712 -1.016 9.114 1.00 80.31 112 SER A N 1
ATOM 879 C CA . SER A 1 112 ? -18.083 -1.966 10.024 1.00 80.31 112 SER A CA 1
ATOM 880 C C . SER A 1 112 ? -19.069 -3.052 10.458 1.00 80.31 112 SER A C 1
ATOM 882 O O . SER A 1 112 ? -20.283 -2.825 10.543 1.00 80.31 112 SER A O 1
ATOM 884 N N . ASP A 1 113 ? -18.544 -4.243 10.727 1.00 83.69 113 ASP A N 1
ATOM 885 C CA . ASP A 1 113 ? -19.311 -5.348 11.286 1.00 83.69 113 ASP A CA 1
ATOM 886 C C . ASP A 1 113 ? -19.557 -5.173 12.801 1.00 83.69 113 ASP A C 1
ATOM 888 O O . ASP A 1 113 ? -19.173 -4.185 13.432 1.00 83.69 113 ASP A O 1
ATOM 892 N N . GLU A 1 114 ? -20.220 -6.155 13.417 1.00 83.69 114 GLU A N 1
ATOM 893 C CA . GLU A 1 114 ? -20.511 -6.141 14.857 1.00 83.69 114 GLU A CA 1
ATOM 894 C C . GLU A 1 114 ? -19.267 -6.225 15.763 1.00 83.69 114 GLU A C 1
ATOM 896 O O . GLU A 1 114 ? -19.366 -5.935 16.957 1.00 83.69 114 GLU A O 1
ATOM 901 N N . ASN A 1 115 ? -18.108 -6.581 15.205 1.00 85.38 115 ASN A N 1
ATOM 902 C CA . ASN A 1 115 ? -16.822 -6.707 15.890 1.00 85.38 115 ASN A CA 1
ATOM 903 C C . ASN A 1 115 ? -15.897 -5.505 15.640 1.00 85.38 115 ASN A C 1
ATOM 905 O O . ASN A 1 115 ? -14.730 -5.542 16.042 1.00 85.38 115 ASN A O 1
ATOM 909 N N . GLY A 1 116 ? -16.401 -4.463 14.970 1.00 86.62 116 GLY A N 1
ATOM 910 C CA . GLY A 1 116 ? -15.626 -3.281 14.612 1.00 86.62 116 GLY A CA 1
ATOM 911 C C . GLY A 1 116 ? -14.643 -3.511 13.465 1.00 86.62 116 GLY A C 1
ATOM 912 O O . GLY A 1 116 ? -13.772 -2.667 13.279 1.00 86.62 116 GLY A O 1
ATOM 913 N N . TYR A 1 117 ? -14.759 -4.622 12.727 1.00 90.69 117 TYR A N 1
ATOM 914 C CA . TYR A 1 117 ? -13.976 -4.902 11.524 1.00 90.69 117 TYR A CA 1
ATOM 915 C C . TYR A 1 117 ? -14.543 -4.119 10.339 1.00 90.69 117 TYR A C 1
ATOM 917 O O . TYR A 1 117 ? -15.754 -4.128 10.109 1.00 90.69 117 TYR A O 1
ATOM 925 N N . ALA A 1 118 ? -13.677 -3.448 9.589 1.00 91.44 118 ALA A N 1
ATOM 926 C CA . ALA A 1 118 ? -14.027 -2.719 8.382 1.00 91.44 118 ALA A CA 1
ATOM 927 C C . ALA A 1 118 ? -12.946 -2.908 7.319 1.00 91.44 118 ALA A C 1
ATOM 929 O O . ALA A 1 118 ? -11.757 -2.769 7.597 1.00 91.44 118 ALA A O 1
ATOM 930 N N . GLU A 1 119 ? -13.379 -3.155 6.090 1.00 92.12 119 GLU A N 1
ATOM 931 C CA . GLU A 1 119 ? -12.533 -3.234 4.904 1.00 92.12 119 GLU A CA 1
ATOM 932 C C . GLU A 1 119 ? -13.044 -2.246 3.857 1.00 92.12 119 GLU A C 1
ATOM 934 O O . GLU A 1 119 ? -14.250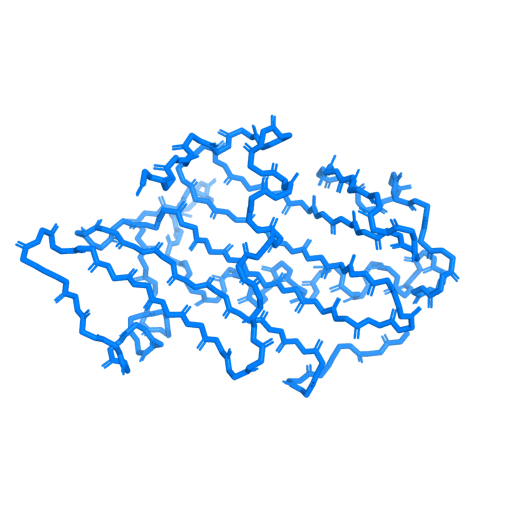 -2.091 3.641 1.00 92.12 119 GLU A O 1
ATOM 939 N N . CYS A 1 120 ? -12.119 -1.526 3.236 1.00 93.38 120 CYS A N 1
ATOM 940 C CA . CYS A 1 120 ? -12.423 -0.538 2.220 1.00 93.38 120 CYS A CA 1
ATOM 941 C C . CYS A 1 120 ? -11.385 -0.608 1.105 1.00 93.38 120 CYS A C 1
ATOM 943 O O . CYS A 1 120 ? -10.177 -0.635 1.351 1.00 93.38 120 CYS A O 1
ATOM 945 N N . TYR A 1 121 ? -11.884 -0.588 -0.126 1.00 93.88 121 TYR A N 1
ATOM 946 C CA . TYR A 1 121 ? -11.112 -0.729 -1.349 1.00 93.88 121 TYR A CA 1
ATOM 947 C C . TYR A 1 121 ? -11.447 0.446 -2.270 1.00 93.88 121 TYR A C 1
ATOM 949 O O . TYR A 1 121 ? -12.618 0.812 -2.434 1.00 93.88 121 TYR A O 1
ATOM 957 N N . SER A 1 122 ? -10.431 1.054 -2.882 1.00 93.38 122 SER A N 1
ATOM 958 C CA . SER A 1 122 ? -10.657 1.964 -4.005 1.00 93.38 122 SER A CA 1
ATOM 959 C C . SER A 1 122 ? -11.229 1.194 -5.196 1.00 93.38 122 SER A C 1
ATOM 961 O O . SER A 1 122 ? -11.009 -0.009 -5.326 1.00 93.38 122 SER A O 1
ATOM 963 N N . ASP A 1 123 ? -11.919 1.888 -6.101 1.00 90.56 123 ASP A N 1
ATOM 964 C CA . ASP A 1 123 ? -12.464 1.263 -7.311 1.00 90.56 123 ASP A CA 1
ATOM 965 C C . ASP A 1 123 ? -11.365 0.533 -8.105 1.00 90.56 123 ASP A C 1
ATOM 967 O O . ASP A 1 123 ? -10.298 1.096 -8.352 1.00 90.56 123 ASP A O 1
ATOM 971 N N . GLY A 1 124 ? -11.614 -0.731 -8.455 1.00 90.50 124 GLY A N 1
ATOM 972 C CA . GLY A 1 124 ? -10.665 -1.593 -9.16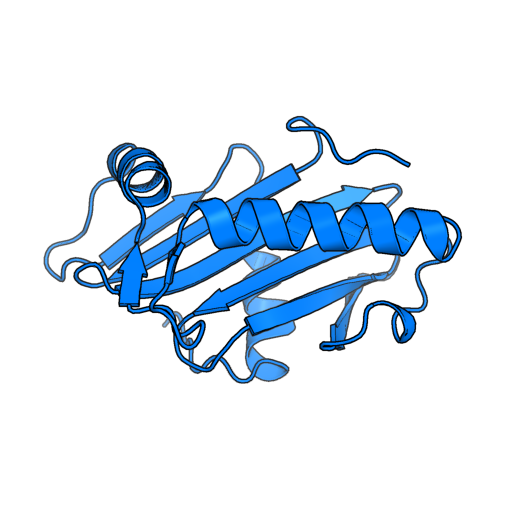7 1.00 90.50 124 GLY A CA 1
ATOM 973 C C . GLY A 1 124 ? -9.538 -2.208 -8.328 1.00 90.50 124 GLY A C 1
ATOM 974 O O . GLY A 1 124 ? -8.751 -2.963 -8.889 1.00 90.50 124 GLY A O 1
ATOM 975 N N . ALA A 1 125 ? -9.456 -1.936 -7.020 1.00 93.38 125 ALA A N 1
ATOM 976 C CA . ALA A 1 125 ? -8.432 -2.556 -6.183 1.00 93.38 125 ALA A CA 1
ATOM 977 C C . ALA A 1 125 ? -8.657 -4.074 -6.036 1.00 93.38 125 ALA A C 1
ATOM 979 O O . ALA A 1 125 ? -9.787 -4.522 -5.832 1.00 93.38 125 ALA A O 1
ATOM 980 N N . SER A 1 126 ? -7.576 -4.850 -6.108 1.00 92.50 126 SER A N 1
ATOM 981 C CA . SER A 1 126 ? -7.550 -6.297 -5.915 1.00 92.50 126 SER A CA 1
ATOM 982 C C . SER A 1 126 ? -6.928 -6.639 -4.568 1.00 92.50 126 SER A C 1
ATOM 984 O O . SER A 1 126 ? -5.825 -6.196 -4.247 1.00 92.50 126 SER A O 1
ATOM 986 N N . GLU A 1 127 ? -7.627 -7.459 -3.792 1.00 90.06 127 GLU A N 1
ATOM 987 C CA . GLU A 1 127 ? -7.120 -8.010 -2.535 1.00 90.06 127 GLU A CA 1
ATOM 988 C C . GLU A 1 127 ? -6.131 -9.162 -2.730 1.00 90.06 127 GLU A C 1
ATOM 990 O O . GLU A 1 127 ? -5.429 -9.508 -1.785 1.00 90.06 127 GLU A O 1
ATOM 995 N N . ASP A 1 128 ? -6.016 -9.720 -3.942 1.00 90.69 128 ASP A N 1
ATOM 996 C CA . ASP A 1 128 ? -5.094 -10.826 -4.246 1.00 90.69 128 ASP A CA 1
ATOM 997 C C . ASP A 1 128 ? -3.654 -10.485 -3.836 1.00 90.69 128 ASP A C 1
ATOM 999 O O . ASP A 1 128 ? -2.954 -11.314 -3.256 1.00 90.69 128 ASP A O 1
ATOM 1003 N N . PHE A 1 129 ? -3.251 -9.222 -4.013 1.00 91.00 129 PHE A N 1
ATOM 1004 C CA . PHE A 1 129 ? -1.933 -8.756 -3.596 1.00 91.00 129 PHE A CA 1
ATOM 1005 C C . PHE A 1 129 ? -1.708 -8.915 -2.093 1.00 91.00 129 PHE A C 1
ATOM 1007 O O . PHE A 1 129 ? -0.603 -9.241 -1.694 1.00 91.00 129 PHE A O 1
ATOM 1014 N N . ILE A 1 130 ? -2.723 -8.763 -1.239 1.00 89.31 130 ILE A N 1
ATOM 1015 C CA . ILE A 1 130 ? -2.577 -9.039 0.200 1.00 89.31 130 ILE A CA 1
ATOM 1016 C C . ILE A 1 130 ? -2.193 -10.506 0.401 1.00 89.31 130 ILE A C 1
ATOM 1018 O O . ILE A 1 130 ? -1.218 -10.804 1.088 1.00 89.31 130 ILE A O 1
ATOM 1022 N N . TYR A 1 131 ? -2.920 -11.422 -0.238 1.00 86.19 131 TYR A N 1
ATOM 1023 C CA . TYR A 1 131 ? -2.711 -12.859 -0.084 1.00 86.19 131 TYR A CA 1
ATOM 1024 C C . TYR A 1 131 ? -1.367 -13.346 -0.629 1.00 86.19 131 TYR A C 1
ATOM 1026 O O . TYR A 1 131 ? -0.777 -14.265 -0.055 1.00 86.19 131 TYR A O 1
ATOM 1034 N N . ASP A 1 132 ? -0.883 -12.724 -1.701 1.00 86.62 132 ASP A N 1
ATOM 1035 C CA . ASP A 1 132 ? 0.370 -13.096 -2.351 1.00 86.62 132 ASP A CA 1
ATOM 1036 C C . ASP A 1 132 ? 1.603 -12.686 -1.534 1.00 86.62 132 ASP A C 1
ATOM 1038 O O . ASP A 1 132 ? 2.598 -13.413 -1.532 1.00 86.62 132 ASP A O 1
ATOM 1042 N N . ILE A 1 133 ? 1.544 -11.562 -0.804 1.00 84.75 133 ILE A N 1
ATOM 1043 C CA . ILE A 1 133 ? 2.687 -11.071 -0.010 1.00 84.75 133 ILE A CA 1
ATOM 1044 C C . ILE A 1 133 ? 2.559 -11.281 1.503 1.00 84.75 133 ILE A C 1
ATOM 1046 O O . ILE A 1 133 ? 3.584 -11.238 2.179 1.00 84.75 133 ILE A O 1
ATOM 1050 N N . GLN A 1 134 ? 1.387 -11.628 2.053 1.00 81.69 134 GLN A N 1
ATOM 1051 C CA . GLN A 1 134 ? 1.192 -11.793 3.510 1.00 81.69 134 GLN A CA 1
ATOM 1052 C C . GLN A 1 134 ? 2.144 -12.770 4.211 1.00 81.69 134 GLN A C 1
ATOM 1054 O O . GLN A 1 134 ? 2.419 -12.605 5.395 1.00 81.69 134 GLN A O 1
ATOM 1059 N N . TYR A 1 135 ? 2.670 -13.774 3.504 1.00 74.56 135 TYR A N 1
ATOM 1060 C CA . TYR A 1 135 ? 3.626 -14.733 4.073 1.00 74.56 135 TYR A CA 1
ATOM 1061 C C . TYR A 1 135 ? 5.088 -14.278 3.986 1.00 74.56 135 TYR A C 1
ATOM 1063 O O . TYR A 1 135 ? 5.924 -14.788 4.730 1.00 74.56 135 TYR A O 1
ATOM 1071 N N . GLU A 1 136 ? 5.384 -13.332 3.095 1.00 71.06 136 GLU A N 1
ATOM 1072 C CA . GLU A 1 136 ? 6.678 -12.644 2.994 1.00 71.06 136 GLU A CA 1
ATOM 1073 C C . GLU A 1 136 ? 6.712 -11.403 3.910 1.00 71.06 136 GLU A C 1
ATOM 1075 O O . GLU A 1 136 ? 7.761 -10.793 4.125 1.00 71.06 136 GLU A O 1
ATOM 1080 N N . TRP A 1 137 ? 5.560 -11.021 4.475 1.00 67.69 137 TRP A N 1
ATOM 1081 C CA . TRP A 1 137 ? 5.430 -9.923 5.422 1.00 67.69 137 TRP A CA 1
ATOM 1082 C C . TRP A 1 137 ? 5.942 -10.268 6.829 1.00 67.69 137 TRP A C 1
ATOM 1084 O O . TRP A 1 137 ? 5.951 -11.414 7.269 1.00 67.69 137 TRP A O 1
ATOM 1094 N N . ASN A 1 138 ? 6.243 -9.221 7.606 1.00 57.03 138 ASN A N 1
ATOM 1095 C CA . ASN A 1 138 ? 6.206 -9.279 9.076 1.00 57.03 138 ASN A CA 1
ATOM 1096 C C . ASN A 1 138 ? 4.789 -9.034 9.648 1.00 57.03 138 ASN A C 1
ATOM 1098 O O . ASN A 1 138 ? 4.620 -9.001 10.864 1.00 57.03 138 ASN A O 1
ATOM 1102 N N . LEU A 1 139 ? 3.782 -8.850 8.791 1.00 55.06 139 LEU A N 1
ATOM 1103 C CA . LEU A 1 139 ? 2.377 -8.668 9.151 1.00 55.06 139 LEU A CA 1
ATOM 1104 C C . LEU A 1 139 ? 1.743 -10.013 9.487 1.00 55.06 139 LEU A C 1
ATOM 1106 O O . LEU A 1 139 ? 1.630 -10.886 8.630 1.00 55.06 139 LEU A O 1
ATOM 1110 N N . ASN A 1 140 ? 1.280 -10.171 10.725 1.00 54.28 140 ASN A N 1
ATOM 1111 C CA . ASN A 1 140 ? 0.460 -11.322 11.100 1.00 54.28 140 ASN A CA 1
ATOM 1112 C C . ASN A 1 140 ? -1.000 -11.042 10.747 1.00 54.28 140 ASN A C 1
ATOM 1114 O O . ASN A 1 140 ? -1.825 -10.795 11.624 1.00 54.28 140 ASN A O 1
ATOM 1118 N N . PHE A 1 141 ? -1.322 -11.095 9.457 1.00 59.84 141 PHE A N 1
ATOM 1119 C CA . PHE A 1 141 ? -2.700 -11.015 8.995 1.00 59.84 141 PHE A CA 1
ATOM 1120 C C . PHE A 1 141 ? -3.128 -12.367 8.420 1.00 59.84 141 PHE A C 1
ATOM 1122 O O . PHE A 1 141 ? -2.408 -12.997 7.652 1.00 59.84 141 PHE A O 1
ATOM 1129 N N . SER A 1 142 ? -4.269 -12.878 8.870 1.00 54.53 142 SER A N 1
ATOM 1130 C CA . SER A 1 142 ? -4.863 -14.116 8.364 1.00 54.53 142 SER A CA 1
ATOM 1131 C C . SER A 1 142 ? -6.352 -13.866 8.201 1.00 54.53 142 SER A C 1
ATOM 1133 O O . SER A 1 142 ? -7.093 -13.900 9.180 1.00 54.53 142 SER A O 1
ATOM 1135 N N . LEU A 1 143 ? -6.770 -13.570 6.972 1.00 52.25 143 LEU A N 1
ATOM 1136 C CA . LEU A 1 143 ? -8.182 -13.615 6.601 1.00 52.25 143 LEU A CA 1
ATOM 1137 C C . LEU A 1 143 ? -8.597 -15.096 6.583 1.00 52.25 143 LEU A C 1
ATOM 1139 O O . LEU A 1 143 ? -8.103 -15.858 5.750 1.00 52.25 143 LEU A O 1
ATOM 1143 N N . GLU A 1 144 ? -9.425 -15.512 7.547 1.00 44.47 144 GLU A N 1
ATOM 1144 C CA . GLU A 1 144 ? -10.108 -16.821 7.539 1.00 44.47 144 GLU A CA 1
ATOM 1145 C C . GLU A 1 144 ? -11.333 -16.821 6.617 1.00 44.47 144 GLU A C 1
ATOM 1147 O O . GLU A 1 144 ? -12.113 -15.842 6.657 1.00 44.47 144 GLU A O 1
#

Foldseek 3Di:
DDDDPVFKKWKFKDFPQFTQKTKIWGQFPLKIKIKMAGVQGIWIWIADNVRQIDTDNDLVPDPCVRQHDPVSSVNRHVVRVVVSCCQFDADPVRDGPGGDPVVVVQQVVFDADPRRITMGIDPPDDCVVCVNCVVVGSRPDDDD